Protein AF-A0A1B0C970-F1 (afdb_monomer_lite)

Secondary structure (DSSP, 8-state):
-PPPPP-------------S-SSSS-GGGSPBPTTTSSBHHHHHHHHHHTSTTTTTSTTTTTSPPPHHHHHHHHHHHT-S--SSTTTTGGGGGGS-HHHHHHHHHHHHH-

InterPro domains:
  IPR000198 Rho GTPase-activating protein domain [PF00620] (39-108)
  IPR000198 Rho GTPase-activating protein domain [PS50238] (25-110)
  IPR008936 Rho GTPase activation protein [G3DSA:1.10.555.10] (3-109)
  IPR008936 Rho GTPase activation protein [SSF48350] (22-108)
  IPR050729 Rho GTPase-activating protein [PTHR23176] (6-108)

pLDDT: mean 85.3, std 17.3, range [40.75, 98.5]

Sequence (110 aa):
MRKTPSPTVTIRVRKEEKSRTVFGPDLNDVRLDPNEGIPRFVVKCIECIELPENIKTNGIYRASGNKVLIEGVRKKMNERHHIRKDLIWTFLEKQDVHTLTGSLKLFFAI

Organism: Lutzomyia longipalpis (NCBI:txid7200)

Structure (mmCIF, N/CA/C/O backbone):
data_AF-A0A1B0C970-F1
#
_entry.id   AF-A0A1B0C970-F1
#
loop_
_atom_site.group_PDB
_atom_site.id
_atom_site.type_symbol
_atom_site.label_atom_id
_atom_site.label_alt_id
_atom_site.label_comp_id
_atom_site.label_asym_id
_atom_site.label_entity_id
_atom_site.label_seq_id
_atom_site.pdbx_PDB_ins_code
_atom_site.Cartn_x
_atom_site.Cartn_y
_atom_site.Cartn_z
_atom_site.occupancy
_atom_site.B_iso_or_equiv
_atom_site.auth_seq_id
_atom_site.auth_comp_id
_atom_site.auth_asym_id
_atom_site.auth_atom_id
_atom_site.pdbx_PDB_model_num
ATOM 1 N N . MET A 1 1 ? 39.929 -38.717 -41.306 1.00 45.00 1 MET A N 1
ATOM 2 C CA . MET A 1 1 ? 39.263 -37.394 -41.295 1.00 45.00 1 MET A CA 1
ATOM 3 C C . MET A 1 1 ? 38.446 -37.276 -40.012 1.00 45.00 1 MET A C 1
ATOM 5 O O . MET A 1 1 ? 37.438 -37.958 -39.891 1.00 45.00 1 MET A O 1
ATOM 9 N N . ARG A 1 2 ? 38.916 -36.522 -39.008 1.00 40.75 2 ARG A N 1
ATOM 10 C CA . ARG A 1 2 ? 38.171 -36.320 -37.750 1.00 40.75 2 ARG A CA 1
ATOM 11 C C . ARG A 1 2 ? 37.210 -35.147 -37.958 1.00 40.75 2 ARG A C 1
ATOM 13 O O . ARG A 1 2 ? 37.669 -34.046 -38.240 1.00 40.75 2 ARG A O 1
ATOM 20 N N . LYS A 1 3 ? 35.900 -35.398 -37.886 1.00 49.16 3 LYS A N 1
ATOM 21 C CA . LYS A 1 3 ? 34.869 -34.352 -37.933 1.00 49.16 3 LYS A CA 1
ATOM 22 C C . LYS A 1 3 ? 34.945 -33.550 -36.632 1.00 49.16 3 LYS A C 1
ATOM 24 O O . LYS A 1 3 ? 34.839 -34.131 -35.555 1.00 49.16 3 LYS A O 1
ATOM 29 N N . THR A 1 4 ? 35.170 -32.247 -36.727 1.00 45.00 4 THR A N 1
ATOM 30 C CA . THR A 1 4 ? 35.053 -31.324 -35.594 1.00 45.00 4 THR A CA 1
ATOM 31 C C . THR A 1 4 ? 33.573 -31.158 -35.225 1.00 45.00 4 THR A C 1
ATOM 33 O O . THR A 1 4 ? 32.734 -31.077 -36.126 1.00 45.00 4 THR A O 1
ATOM 36 N N . PRO A 1 5 ? 33.208 -31.142 -33.930 1.00 51.47 5 PRO A N 1
ATOM 37 C CA . PRO A 1 5 ? 31.833 -30.883 -33.529 1.00 51.47 5 PRO A CA 1
ATOM 38 C C . PRO A 1 5 ? 31.494 -29.400 -33.741 1.00 51.47 5 PRO A C 1
ATOM 40 O O . PRO A 1 5 ? 32.292 -28.513 -33.437 1.00 51.47 5 PRO A O 1
ATOM 43 N N . SER A 1 6 ? 30.306 -29.157 -34.297 1.00 48.47 6 SER A N 1
ATOM 44 C CA . SER A 1 6 ? 29.712 -27.830 -34.492 1.00 48.47 6 SER A CA 1
ATOM 45 C C . SER A 1 6 ? 29.504 -27.129 -33.140 1.00 48.47 6 SER A C 1
ATOM 47 O O . SER A 1 6 ? 29.128 -27.807 -32.179 1.00 48.47 6 SER A O 1
ATOM 49 N N . PRO A 1 7 ? 29.726 -25.806 -33.018 1.00 48.16 7 PRO A N 1
ATOM 50 C CA . PRO A 1 7 ? 29.520 -25.113 -31.758 1.00 48.16 7 PRO A CA 1
ATOM 51 C C . PRO A 1 7 ? 28.020 -25.056 -31.450 1.00 48.16 7 PRO A C 1
ATOM 53 O O . PRO A 1 7 ? 27.243 -24.411 -32.152 1.00 48.16 7 PRO A O 1
ATOM 56 N N . THR A 1 8 ? 27.608 -25.734 -30.381 1.00 50.69 8 THR A N 1
ATOM 57 C CA . THR A 1 8 ? 26.272 -25.584 -29.803 1.00 50.69 8 THR A CA 1
ATOM 58 C C . THR A 1 8 ? 26.100 -24.137 -29.350 1.00 50.69 8 THR A C 1
ATOM 60 O O . THR A 1 8 ? 26.761 -23.683 -28.416 1.00 50.69 8 THR A O 1
ATOM 63 N N . VAL A 1 9 ? 25.217 -23.402 -30.027 1.00 54.16 9 VAL A N 1
ATOM 64 C CA . VAL A 1 9 ? 24.800 -22.055 -29.631 1.00 54.16 9 VAL A CA 1
ATOM 65 C C . VAL A 1 9 ? 24.018 -22.175 -28.327 1.00 54.16 9 VAL A C 1
ATOM 67 O O . VAL A 1 9 ? 22.834 -22.502 -28.317 1.00 54.16 9 VAL A O 1
ATOM 70 N N . THR A 1 10 ? 24.685 -21.926 -27.204 1.00 47.81 10 THR A N 1
ATOM 71 C CA . THR A 1 10 ? 24.024 -21.801 -25.906 1.00 47.81 10 THR A CA 1
ATOM 72 C C . THR A 1 10 ? 23.238 -20.493 -25.900 1.00 47.81 10 THR A C 1
ATOM 74 O O . THR A 1 10 ? 23.796 -19.424 -25.640 1.00 47.81 10 THR A O 1
ATOM 77 N N . ILE A 1 11 ? 21.938 -20.559 -26.198 1.00 57.59 11 ILE A N 1
ATOM 78 C CA . ILE A 1 11 ? 21.017 -19.444 -25.967 1.00 57.59 11 ILE A CA 1
ATOM 79 C C . ILE A 1 11 ? 21.012 -19.198 -24.457 1.00 57.59 11 ILE A C 1
ATOM 81 O O . ILE A 1 11 ? 20.403 -19.937 -23.685 1.00 57.59 11 ILE A O 1
ATOM 85 N N . ARG A 1 12 ? 21.746 -18.173 -24.013 1.00 53.31 12 ARG A N 1
ATOM 86 C CA . ARG A 1 12 ? 21.618 -17.650 -22.654 1.00 53.31 12 ARG A CA 1
ATOM 87 C C . ARG A 1 12 ? 20.205 -17.097 -22.536 1.00 53.31 12 ARG A C 1
ATOM 89 O O . ARG A 1 12 ? 19.946 -15.993 -23.009 1.00 53.31 12 ARG A O 1
ATOM 96 N N . VAL A 1 13 ? 19.305 -17.863 -21.923 1.00 54.00 13 VAL A N 1
ATOM 97 C CA . VAL A 1 13 ? 18.025 -17.347 -21.435 1.00 54.00 13 VAL A CA 1
ATOM 98 C C . VAL A 1 13 ? 18.372 -16.151 -20.553 1.00 54.00 13 VAL A C 1
ATOM 100 O O . VAL A 1 13 ? 19.009 -16.302 -19.507 1.00 54.00 13 VAL A O 1
ATOM 103 N N . ARG A 1 14 ? 18.075 -14.939 -21.034 1.00 51.50 14 ARG A N 1
ATOM 104 C CA . ARG A 1 14 ? 18.234 -13.726 -20.236 1.00 51.50 14 ARG A CA 1
ATOM 105 C C . ARG A 1 14 ? 17.331 -13.918 -19.027 1.00 51.50 14 ARG A C 1
ATOM 107 O O . ARG A 1 14 ? 16.123 -14.023 -19.183 1.00 51.50 14 ARG A O 1
ATOM 114 N N . LYS A 1 15 ? 17.921 -14.021 -17.837 1.00 51.12 15 LYS A N 1
ATOM 115 C CA . LYS A 1 15 ? 17.169 -13.949 -16.587 1.00 51.12 15 LYS A CA 1
ATOM 116 C C . LYS A 1 15 ? 16.427 -12.615 -16.620 1.00 51.12 15 LYS A C 1
ATOM 118 O O . LYS A 1 15 ? 17.092 -11.582 -16.632 1.00 51.12 15 LYS A O 1
ATOM 123 N N . GLU A 1 16 ? 15.102 -12.645 -16.723 1.00 55.16 16 GLU A N 1
ATOM 124 C CA . GLU A 1 16 ? 14.274 -11.439 -16.695 1.00 55.16 16 GLU A CA 1
ATOM 125 C C . GLU A 1 16 ? 14.590 -10.683 -15.402 1.00 55.16 16 GLU A C 1
ATOM 127 O O . GLU A 1 16 ? 14.341 -11.156 -14.287 1.00 55.16 16 GLU A O 1
ATOM 132 N N . GLU A 1 17 ? 15.267 -9.541 -15.538 1.00 63.91 17 GLU A N 1
ATOM 133 C CA . GLU A 1 17 ? 15.489 -8.649 -14.413 1.00 63.91 17 GLU A CA 1
ATOM 134 C C . GLU A 1 17 ? 14.149 -7.998 -14.097 1.00 63.91 17 GLU A C 1
ATOM 136 O O . GLU A 1 17 ? 13.738 -7.065 -14.782 1.00 63.91 17 GLU A O 1
ATOM 141 N N . LYS A 1 18 ? 13.483 -8.485 -13.044 1.00 67.19 18 LYS A N 1
ATOM 142 C CA . LYS A 1 18 ? 12.319 -7.805 -12.470 1.00 67.19 18 LYS A CA 1
ATOM 143 C C . LYS A 1 18 ? 12.630 -6.327 -12.260 1.00 67.19 18 LYS A C 1
ATOM 145 O O . LYS A 1 18 ? 13.748 -5.971 -11.857 1.00 67.19 18 LYS A O 1
ATOM 150 N N . SER A 1 19 ? 11.633 -5.485 -12.510 1.00 74.25 19 SER A N 1
ATOM 151 C CA . SER A 1 19 ? 11.794 -4.044 -12.423 1.00 74.25 19 SER A CA 1
ATOM 152 C C . SER A 1 19 ? 12.331 -3.627 -11.055 1.00 74.25 19 SER A C 1
ATOM 154 O O . SER A 1 19 ? 12.008 -4.187 -10.003 1.00 74.25 19 SER A O 1
ATOM 156 N N . ARG A 1 20 ? 13.181 -2.600 -11.080 1.00 78.69 20 ARG A N 1
ATOM 157 C CA . ARG A 1 20 ? 13.737 -1.973 -9.877 1.00 78.69 20 ARG A CA 1
ATOM 158 C C . ARG A 1 20 ? 12.789 -0.935 -9.275 1.00 78.69 20 ARG A C 1
ATOM 160 O O . ARG A 1 20 ? 13.101 -0.407 -8.213 1.00 78.69 20 ARG A O 1
ATOM 167 N N . THR A 1 21 ? 11.679 -0.637 -9.947 1.00 88.31 21 THR A N 1
ATOM 168 C CA . THR A 1 21 ? 10.620 0.265 -9.483 1.00 88.31 21 THR A CA 1
ATOM 169 C C . THR A 1 21 ? 9.370 -0.518 -9.095 1.00 88.31 21 THR A C 1
ATOM 171 O O . THR A 1 21 ? 9.153 -1.638 -9.553 1.00 88.31 21 THR A O 1
ATOM 174 N N . VAL A 1 22 ? 8.552 0.078 -8.231 1.00 91.62 22 VAL A N 1
ATOM 175 C CA . VAL A 1 22 ? 7.274 -0.485 -7.785 1.00 91.62 22 VAL A CA 1
ATOM 176 C C . VAL A 1 22 ? 6.131 -0.027 -8.693 1.00 91.62 22 VAL A C 1
ATOM 178 O O . VAL A 1 22 ? 5.298 -0.841 -9.055 1.00 91.62 22 VAL A O 1
ATOM 181 N N . PHE A 1 23 ? 6.103 1.248 -9.090 1.00 94.56 23 PHE A N 1
ATOM 182 C CA . PHE A 1 23 ? 5.042 1.836 -9.919 1.00 94.56 23 PHE A CA 1
ATOM 183 C C . PHE A 1 23 ? 5.486 2.047 -11.364 1.00 94.56 23 PHE A C 1
ATOM 185 O O . PHE A 1 23 ? 6.565 2.620 -11.580 1.00 94.56 23 PHE A O 1
ATOM 192 N N . GLY A 1 24 ? 4.624 1.679 -12.321 1.00 92.38 24 GLY A N 1
ATOM 193 C CA . GLY A 1 24 ? 4.794 1.884 -13.767 1.00 92.38 24 GLY A CA 1
ATOM 194 C C . GLY A 1 24 ? 5.284 0.687 -14.608 1.00 92.38 24 GLY A C 1
ATOM 195 O O . GLY A 1 24 ? 5.075 0.725 -15.816 1.00 92.38 24 GLY A O 1
ATOM 196 N N . PRO A 1 25 ? 5.961 -0.345 -14.062 1.00 92.69 25 PRO A N 1
ATOM 197 C CA . PRO A 1 25 ? 6.229 -1.579 -14.804 1.00 92.69 25 PRO A CA 1
ATOM 198 C C . PRO A 1 25 ? 4.969 -2.403 -15.064 1.00 92.69 25 PRO A C 1
ATOM 200 O O . PRO A 1 25 ? 3.984 -2.268 -14.340 1.00 92.69 25 PRO A O 1
ATOM 203 N N . ASP A 1 26 ? 5.058 -3.333 -16.018 1.00 93.06 26 ASP A N 1
ATOM 204 C CA . ASP A 1 26 ? 4.052 -4.383 -16.183 1.00 93.06 26 ASP A CA 1
ATOM 205 C C . ASP A 1 26 ? 3.945 -5.230 -14.907 1.00 93.06 26 ASP A C 1
ATOM 207 O O . ASP A 1 26 ? 4.935 -5.454 -14.203 1.00 93.06 26 ASP A O 1
ATOM 211 N N . LEU A 1 27 ? 2.745 -5.732 -14.612 1.00 91.06 27 LEU A N 1
ATOM 212 C CA . LEU A 1 27 ? 2.487 -6.518 -13.408 1.00 91.06 27 LEU A CA 1
ATOM 213 C C . LEU A 1 27 ? 3.404 -7.752 -13.300 1.00 91.06 27 LEU A C 1
ATOM 215 O O . LEU A 1 27 ? 3.799 -8.114 -12.188 1.00 91.06 27 LEU A O 1
ATOM 219 N N . ASN A 1 28 ? 3.789 -8.354 -14.432 1.00 89.62 28 ASN A N 1
ATOM 220 C CA . ASN A 1 28 ? 4.719 -9.488 -14.485 1.00 89.62 28 ASN A CA 1
ATOM 221 C C . ASN A 1 28 ? 6.146 -9.108 -14.048 1.00 89.62 28 ASN A C 1
ATOM 223 O O . ASN A 1 28 ? 6.880 -9.941 -13.505 1.00 89.62 28 ASN A O 1
ATOM 227 N N . ASP A 1 29 ? 6.518 -7.839 -14.212 1.00 90.31 29 ASP A N 1
ATOM 228 C CA . ASP A 1 29 ? 7.845 -7.319 -13.892 1.00 90.31 29 ASP A CA 1
ATOM 229 C C . ASP A 1 29 ? 7.958 -6.815 -12.448 1.00 90.31 29 ASP A C 1
ATOM 231 O O . ASP A 1 29 ? 9.068 -6.571 -11.959 1.00 90.31 29 ASP A O 1
ATOM 235 N N . VAL A 1 30 ? 6.838 -6.663 -11.733 1.00 89.94 30 VAL A N 1
ATOM 236 C CA . VAL A 1 30 ? 6.840 -6.181 -10.348 1.00 89.94 30 VAL A CA 1
ATOM 237 C C . VAL A 1 30 ? 7.337 -7.270 -9.392 1.00 89.94 30 VAL A C 1
ATOM 239 O O . VAL A 1 30 ? 7.132 -8.481 -9.544 1.00 89.94 30 VAL A O 1
ATOM 242 N N . ARG A 1 31 ? 8.028 -6.838 -8.334 1.00 89.00 31 ARG A N 1
ATOM 243 C CA . ARG A 1 31 ? 8.463 -7.741 -7.273 1.00 89.00 31 ARG A CA 1
ATOM 244 C C . ARG A 1 31 ? 7.266 -8.271 -6.477 1.00 89.00 31 ARG A C 1
ATOM 246 O O . ARG A 1 31 ? 6.551 -7.517 -5.817 1.00 89.00 31 ARG A O 1
ATOM 253 N N . LEU A 1 32 ? 7.133 -9.592 -6.485 1.00 91.81 32 LEU A N 1
ATOM 254 C CA . LEU A 1 32 ? 6.102 -10.314 -5.751 1.00 91.81 32 LEU A CA 1
ATOM 255 C C . LEU A 1 32 ? 6.488 -10.507 -4.284 1.00 91.81 32 LEU A C 1
ATOM 257 O O . LEU A 1 32 ? 7.670 -10.564 -3.922 1.00 91.81 32 LEU A O 1
ATOM 261 N N . ASP A 1 33 ? 5.461 -10.616 -3.461 1.00 91.81 33 ASP A N 1
ATOM 262 C CA . ASP A 1 33 ? 5.513 -11.200 -2.139 1.00 91.81 33 ASP A CA 1
ATOM 263 C C . ASP A 1 33 ? 5.838 -12.701 -2.250 1.00 91.81 33 ASP A C 1
ATOM 265 O O . ASP A 1 33 ? 5.208 -13.394 -3.051 1.00 91.81 33 ASP A O 1
ATOM 269 N N . PRO A 1 34 ? 6.829 -13.220 -1.504 1.00 88.75 34 PRO A N 1
ATOM 270 C CA . PRO A 1 34 ? 7.200 -14.630 -1.582 1.00 88.75 34 PRO A CA 1
ATOM 271 C C . PRO A 1 34 ? 6.126 -15.582 -1.039 1.00 88.75 34 PRO A C 1
ATOM 273 O O . PRO A 1 34 ? 6.133 -16.745 -1.429 1.00 88.75 34 PRO A O 1
ATOM 276 N N . ASN A 1 35 ? 5.242 -15.112 -0.157 1.00 92.75 35 ASN A N 1
ATOM 277 C CA . ASN A 1 35 ? 4.213 -15.936 0.473 1.00 92.75 35 ASN A CA 1
ATOM 278 C C . ASN A 1 35 ? 2.899 -15.863 -0.309 1.00 92.75 35 ASN A C 1
ATOM 280 O O . ASN A 1 35 ? 2.281 -16.890 -0.562 1.00 92.75 35 ASN A O 1
ATOM 284 N N . GLU A 1 36 ? 2.508 -14.658 -0.729 1.00 94.38 36 GLU A N 1
ATOM 285 C CA . G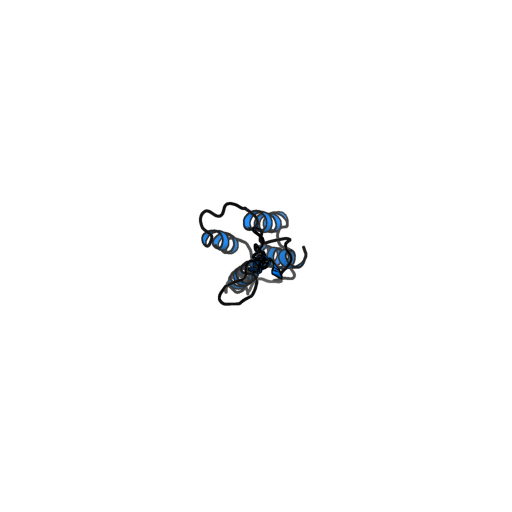LU A 1 36 ? 1.214 -14.433 -1.390 1.00 94.38 36 GLU A CA 1
ATOM 286 C C . GLU A 1 36 ? 1.273 -14.599 -2.917 1.00 94.38 36 GLU A C 1
ATOM 288 O O . GLU A 1 36 ? 0.249 -14.770 -3.572 1.00 94.38 36 GLU A O 1
ATOM 293 N N . GLY A 1 37 ? 2.459 -14.497 -3.528 1.00 93.44 37 GLY A N 1
ATOM 294 C CA . GLY A 1 37 ? 2.613 -14.586 -4.986 1.00 93.44 37 GLY A CA 1
ATOM 295 C C . GLY A 1 37 ? 2.057 -13.387 -5.770 1.00 93.44 37 GLY A C 1
ATOM 296 O O . GLY A 1 37 ? 2.054 -13.414 -6.997 1.00 93.44 37 GLY A O 1
ATOM 297 N N . ILE A 1 38 ? 1.635 -12.318 -5.090 1.00 95.06 38 ILE A N 1
ATOM 298 C CA . ILE A 1 38 ? 1.138 -11.062 -5.685 1.00 95.06 38 ILE A CA 1
ATOM 299 C C . ILE A 1 38 ? 2.105 -9.899 -5.394 1.00 95.06 38 ILE A C 1
ATOM 301 O O . ILE A 1 38 ? 3.001 -10.059 -4.563 1.00 95.06 38 ILE A O 1
ATOM 305 N N . PRO A 1 39 ? 1.997 -8.723 -6.045 1.00 94.50 39 PRO A N 1
ATOM 306 C CA . PRO A 1 39 ? 2.925 -7.616 -5.811 1.00 94.50 39 PRO A CA 1
ATOM 307 C C . PRO A 1 39 ? 3.052 -7.240 -4.331 1.00 94.50 39 PRO A C 1
ATOM 309 O O . PRO A 1 39 ? 2.061 -6.967 -3.655 1.00 94.50 39 PRO A O 1
ATOM 312 N N . ARG A 1 40 ? 4.292 -7.150 -3.831 1.00 92.94 40 ARG A N 1
ATOM 313 C CA . ARG A 1 40 ? 4.567 -6.883 -2.405 1.00 92.94 40 ARG A CA 1
ATOM 314 C C . ARG A 1 40 ? 3.956 -5.564 -1.920 1.00 92.94 40 ARG A C 1
ATOM 316 O O . ARG A 1 40 ? 3.533 -5.472 -0.774 1.00 92.94 40 ARG A O 1
ATOM 323 N N . PHE A 1 41 ? 3.891 -4.555 -2.791 1.00 95.00 41 PHE A N 1
ATOM 324 C CA . PHE A 1 41 ? 3.239 -3.277 -2.492 1.00 95.00 41 PHE A CA 1
ATOM 325 C C . PHE A 1 41 ? 1.745 -3.443 -2.187 1.00 95.00 41 PHE A C 1
ATOM 327 O O . PHE A 1 41 ? 1.255 -2.846 -1.234 1.00 95.00 41 PHE A O 1
ATOM 334 N N . VAL A 1 42 ? 1.047 -4.295 -2.945 1.00 97.00 42 VAL A N 1
ATOM 335 C CA . VAL A 1 42 ? -0.382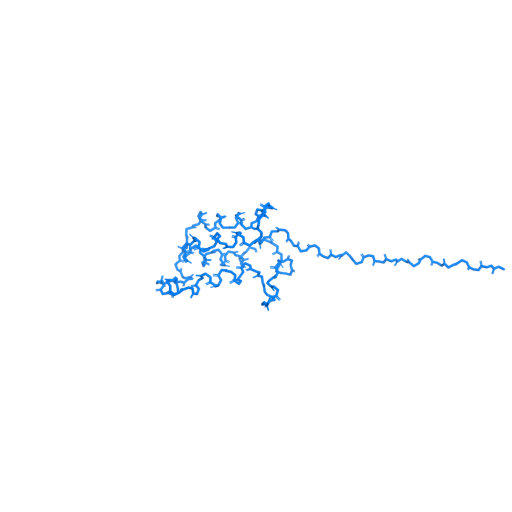 -4.571 -2.751 1.00 97.00 42 VAL A CA 1
ATOM 336 C C . VAL A 1 42 ? -0.609 -5.222 -1.392 1.00 97.00 42 VAL A C 1
ATOM 338 O O . VAL A 1 42 ? -1.418 -4.716 -0.621 1.00 97.00 42 VAL A O 1
ATOM 341 N N . VAL A 1 43 ? 0.172 -6.259 -1.060 1.00 96.62 43 VAL A N 1
ATOM 342 C CA . VAL A 1 43 ? 0.112 -6.926 0.254 1.00 96.62 43 VAL A CA 1
ATOM 343 C C . VAL A 1 43 ? 0.286 -5.911 1.383 1.00 96.62 43 VAL A C 1
ATOM 345 O O . VAL A 1 43 ? -0.562 -5.807 2.263 1.00 96.62 43 VAL A O 1
ATOM 348 N N . LYS A 1 44 ? 1.343 -5.090 1.325 1.00 96.25 44 LYS A N 1
ATOM 349 C CA . LYS A 1 44 ? 1.633 -4.114 2.385 1.00 96.25 44 LYS A CA 1
ATOM 350 C C . LYS A 1 44 ? 0.605 -2.994 2.496 1.00 96.25 44 LYS A C 1
ATOM 352 O O . LYS A 1 44 ? 0.290 -2.579 3.608 1.00 96.25 44 LYS A O 1
ATOM 357 N N . CYS A 1 45 ? 0.056 -2.517 1.383 1.00 97.12 45 CYS A N 1
ATOM 358 C CA . CYS A 1 45 ? -1.043 -1.558 1.431 1.00 97.12 45 CYS A CA 1
ATOM 359 C C . CYS A 1 45 ? -2.299 -2.160 2.065 1.00 97.12 45 CYS A C 1
ATOM 361 O O . CYS A 1 45 ? -2.914 -1.488 2.888 1.00 97.12 45 CYS A O 1
ATOM 363 N N . ILE A 1 46 ? -2.664 -3.397 1.711 1.00 98.00 46 ILE A N 1
ATOM 364 C CA . ILE A 1 46 ? -3.848 -4.070 2.262 1.00 98.00 46 ILE A CA 1
ATOM 365 C C . ILE A 1 46 ? -3.687 -4.288 3.767 1.00 98.00 46 ILE A C 1
ATOM 367 O O . ILE A 1 46 ? -4.559 -3.857 4.514 1.00 98.00 46 ILE A O 1
ATOM 371 N N . GLU A 1 47 ? -2.545 -4.820 4.217 1.00 97.44 47 GLU A N 1
ATOM 372 C CA . GLU A 1 47 ? -2.240 -4.980 5.648 1.00 97.44 47 GLU A CA 1
ATOM 373 C C . GLU A 1 47 ? -2.443 -3.665 6.427 1.00 97.44 47 GLU A C 1
ATOM 375 O O . GLU A 1 47 ? -3.059 -3.663 7.489 1.00 97.44 47 GLU A O 1
ATOM 380 N N . CYS A 1 48 ? -1.974 -2.530 5.889 1.00 97.81 48 CYS A N 1
ATOM 381 C CA . CYS A 1 48 ? -2.140 -1.226 6.539 1.00 97.81 48 CYS A CA 1
ATOM 382 C C . CYS A 1 48 ? -3.601 -0.743 6.526 1.00 97.81 48 CYS A C 1
ATOM 384 O O . CYS A 1 48 ? -4.059 -0.139 7.494 1.00 97.81 48 CYS A O 1
ATOM 386 N N . ILE A 1 49 ? -4.340 -0.973 5.437 1.00 98.25 49 ILE A N 1
ATOM 387 C CA . ILE A 1 49 ? -5.746 -0.552 5.302 1.00 98.25 49 ILE A CA 1
ATOM 388 C C . ILE A 1 49 ? -6.656 -1.363 6.234 1.00 98.25 49 ILE A C 1
ATOM 390 O O . ILE A 1 49 ? -7.613 -0.812 6.777 1.00 98.25 49 ILE A O 1
ATOM 394 N N . GLU A 1 50 ? -6.352 -2.644 6.438 1.00 98.31 50 GLU A N 1
ATOM 395 C CA . GLU A 1 50 ? -7.131 -3.561 7.277 1.00 98.31 50 GLU A CA 1
ATOM 396 C C . GLU A 1 50 ? -6.891 -3.387 8.784 1.00 98.31 50 GLU A C 1
ATOM 398 O O . GLU A 1 50 ? -7.605 -3.995 9.586 1.00 98.31 50 GLU A O 1
ATOM 403 N N . LEU A 1 51 ? -5.949 -2.526 9.193 1.00 97.81 51 LEU A N 1
ATOM 404 C CA . LEU A 1 51 ? -5.748 -2.196 10.605 1.00 97.81 51 LEU A CA 1
ATOM 405 C C . LEU A 1 51 ? -7.064 -1.711 11.253 1.00 97.81 51 LEU A C 1
ATOM 407 O O . LEU A 1 51 ? -7.810 -0.953 10.619 1.00 97.81 51 LEU A O 1
ATOM 411 N N . PRO A 1 52 ? -7.371 -2.106 12.508 1.00 97.06 52 PRO A N 1
ATOM 412 C CA . PRO A 1 52 ? -8.660 -1.832 13.154 1.00 97.06 52 PRO A CA 1
ATOM 413 C C . PRO A 1 52 ? -9.089 -0.358 13.168 1.00 97.06 52 PRO A C 1
ATOM 415 O O . PRO A 1 52 ? -10.287 -0.063 13.134 1.00 97.06 52 PRO A O 1
ATOM 418 N N . GLU A 1 53 ? -8.129 0.561 13.240 1.00 95.31 53 GLU A N 1
ATOM 419 C CA . GLU A 1 53 ? -8.319 2.009 13.183 1.00 95.31 53 GLU A CA 1
ATOM 420 C C . GLU A 1 53 ? -8.616 2.518 11.766 1.00 95.31 53 GLU A C 1
ATOM 422 O O . GLU A 1 53 ? -9.430 3.425 11.592 1.00 95.31 53 GLU A O 1
ATOM 427 N N . ASN A 1 54 ? -8.018 1.901 10.746 1.00 97.44 54 ASN A N 1
ATOM 428 C CA . ASN A 1 54 ? -8.132 2.328 9.357 1.00 97.44 54 ASN A CA 1
ATOM 429 C C . ASN A 1 54 ? -9.409 1.792 8.716 1.00 97.44 54 ASN A C 1
ATOM 431 O O . ASN A 1 54 ? -10.137 2.568 8.096 1.00 97.44 54 ASN A O 1
ATOM 435 N N . ILE A 1 55 ? -9.736 0.514 8.938 1.00 97.56 55 ILE A N 1
ATOM 436 C CA . ILE A 1 55 ? -10.881 -0.173 8.321 1.00 97.56 55 ILE A CA 1
ATOM 437 C C . ILE A 1 55 ? -12.246 0.394 8.743 1.00 97.56 55 ILE A C 1
ATOM 439 O O . ILE A 1 55 ? -13.249 0.206 8.057 1.00 97.56 55 ILE A O 1
ATOM 443 N N . LYS A 1 56 ? -12.296 1.124 9.862 1.00 96.94 56 LYS A N 1
ATOM 444 C CA . LYS A 1 56 ? -13.507 1.795 10.365 1.00 96.94 56 LYS A CA 1
ATOM 445 C C . LYS A 1 56 ? -13.683 3.217 9.830 1.00 96.94 56 LYS A C 1
ATOM 447 O O . LYS A 1 56 ? -14.675 3.869 10.149 1.00 96.94 56 LYS A O 1
ATOM 452 N N . THR A 1 57 ? -12.734 3.721 9.043 1.00 97.94 57 THR A N 1
ATOM 453 C CA . THR A 1 57 ? -12.807 5.074 8.484 1.00 97.94 57 THR A CA 1
ATOM 454 C C . THR A 1 57 ? -13.987 5.205 7.519 1.00 97.94 57 THR A C 1
ATOM 456 O O . THR A 1 57 ? -14.275 4.322 6.713 1.00 97.94 57 THR A O 1
ATOM 459 N N . ASN A 1 58 ? -14.695 6.332 7.567 1.00 97.38 58 ASN A N 1
ATOM 460 C CA . ASN A 1 58 ? -15.817 6.562 6.664 1.00 97.38 58 ASN A CA 1
ATOM 461 C C . ASN A 1 58 ? -15.338 6.756 5.220 1.00 97.38 58 ASN A C 1
ATOM 463 O O . ASN A 1 58 ? -14.427 7.532 4.944 1.00 97.38 58 ASN A O 1
ATOM 467 N N . GLY A 1 59 ? -15.998 6.086 4.275 1.00 97.50 59 GLY A N 1
ATOM 468 C CA . GLY A 1 59 ? -15.733 6.276 2.850 1.00 97.50 59 GLY A CA 1
ATOM 469 C C . GLY A 1 59 ? -14.367 5.764 2.383 1.00 97.50 59 GLY A C 1
ATOM 470 O O . GLY A 1 59 ? -13.810 6.331 1.444 1.00 97.50 59 GLY A O 1
ATOM 471 N N . ILE A 1 60 ? -13.825 4.705 2.992 1.00 97.06 60 ILE A N 1
ATOM 472 C CA . ILE A 1 60 ? -12.623 4.009 2.495 1.00 97.06 60 ILE A CA 1
ATOM 473 C C . ILE A 1 60 ? -12.805 3.665 1.010 1.00 97.06 60 ILE A C 1
ATOM 475 O O . ILE A 1 60 ? -13.906 3.343 0.562 1.00 97.06 60 ILE A O 1
ATOM 479 N N . TYR A 1 61 ? -11.734 3.815 0.230 1.00 97.44 61 TYR A N 1
ATOM 480 C CA . TYR A 1 61 ? -11.691 3.730 -1.238 1.00 97.44 61 TYR A CA 1
ATOM 481 C C . TYR A 1 61 ? -12.501 4.786 -2.011 1.00 97.44 61 TYR A C 1
ATOM 483 O O . TYR A 1 61 ? -12.093 5.137 -3.125 1.00 97.44 61 TYR A O 1
ATOM 491 N N . ARG A 1 62 ? -13.584 5.336 -1.446 1.00 97.88 62 ARG A N 1
ATOM 492 C CA . ARG A 1 62 ? -14.432 6.358 -2.080 1.00 97.88 62 ARG A CA 1
ATOM 493 C C . ARG A 1 62 ? -13.891 7.775 -1.897 1.00 97.88 62 ARG A C 1
ATOM 495 O O . ARG A 1 62 ? -13.843 8.530 -2.863 1.00 97.88 62 ARG A O 1
ATOM 502 N N . ALA A 1 63 ? -13.521 8.146 -0.676 1.00 96.44 63 ALA A N 1
ATOM 503 C CA . ALA A 1 63 ? -12.936 9.447 -0.388 1.00 96.44 63 ALA A CA 1
ATOM 504 C C . ALA A 1 63 ? -11.552 9.567 -1.043 1.00 96.44 63 ALA A C 1
ATOM 506 O O . ALA A 1 63 ? -10.789 8.600 -1.139 1.00 96.44 63 ALA A O 1
ATOM 507 N N . SER A 1 64 ? -11.246 10.766 -1.533 1.00 94.06 64 SER A N 1
ATOM 508 C CA . SER A 1 64 ? -9.968 11.056 -2.176 1.00 94.06 64 SER A CA 1
ATOM 509 C C . SER A 1 64 ? -8.895 11.321 -1.127 1.00 94.06 64 SER A C 1
ATOM 511 O O . SER A 1 64 ? -9.074 12.180 -0.267 1.00 94.06 64 SER A O 1
ATOM 513 N N . GLY A 1 65 ? -7.761 10.630 -1.236 1.00 93.94 65 GLY A N 1
ATOM 514 C CA . GLY A 1 65 ? -6.556 10.970 -0.483 1.00 93.94 65 GLY A CA 1
ATOM 515 C C . GLY A 1 65 ? -5.885 12.243 -0.995 1.00 93.94 65 GLY A C 1
ATOM 516 O O . GLY A 1 65 ? -6.190 12.753 -2.080 1.00 93.94 65 GLY A O 1
ATOM 517 N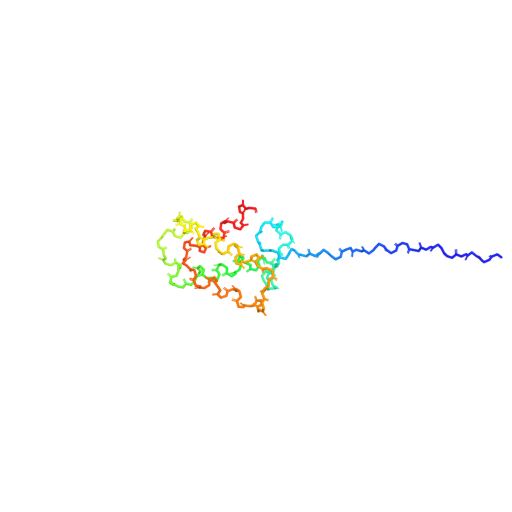 N . ASN A 1 66 ? -4.930 12.750 -0.219 1.00 96.50 66 ASN A N 1
ATOM 518 C CA . ASN A 1 66 ? -4.151 13.918 -0.609 1.00 96.50 66 ASN A CA 1
ATOM 519 C C . ASN A 1 66 ? -3.225 13.566 -1.787 1.00 96.50 66 ASN A C 1
ATOM 521 O O . ASN A 1 66 ? -2.314 12.753 -1.650 1.00 96.50 66 ASN A O 1
ATOM 525 N N . LYS A 1 67 ? -3.426 14.215 -2.943 1.00 96.62 67 LYS A N 1
ATOM 526 C CA . LYS A 1 67 ? -2.652 13.953 -4.172 1.00 96.62 67 LYS A CA 1
ATOM 527 C C . LYS A 1 67 ? -1.138 14.082 -3.975 1.00 96.62 67 LYS A C 1
ATOM 529 O O . LYS A 1 67 ? -0.389 13.299 -4.549 1.00 96.62 67 LYS A O 1
ATOM 534 N N . VAL A 1 68 ? -0.691 15.041 -3.160 1.00 97.75 68 VAL A N 1
ATOM 535 C CA . VAL A 1 68 ? 0.738 15.257 -2.880 1.00 97.75 68 VAL A CA 1
ATOM 536 C C . VAL A 1 68 ? 1.312 14.090 -2.081 1.00 97.75 68 VAL A C 1
ATOM 538 O O . VAL A 1 68 ? 2.408 13.626 -2.384 1.00 97.75 68 VAL A O 1
ATOM 541 N N . LEU A 1 69 ? 0.565 13.581 -1.098 1.00 97.69 69 LEU A N 1
ATOM 542 C CA . LEU A 1 69 ? 0.995 12.434 -0.296 1.00 97.69 69 LEU A CA 1
ATOM 543 C C . LEU A 1 69 ? 0.981 11.139 -1.115 1.00 97.69 69 LEU A C 1
ATOM 545 O O . LEU A 1 69 ? 1.933 10.367 -1.042 1.00 97.69 69 LEU A O 1
ATOM 549 N N . ILE A 1 70 ? -0.033 10.944 -1.963 1.00 98.12 70 ILE A N 1
ATOM 550 C CA . ILE A 1 70 ? -0.118 9.797 -2.880 1.00 98.12 70 ILE A CA 1
ATOM 551 C C . ILE A 1 70 ? 1.090 9.764 -3.830 1.00 98.12 70 ILE A C 1
ATOM 553 O O . ILE A 1 70 ? 1.735 8.724 -3.975 1.00 98.12 70 ILE A O 1
ATOM 557 N N . GLU A 1 71 ? 1.433 10.898 -4.447 1.00 97.00 71 GLU A N 1
ATOM 558 C CA . GLU A 1 71 ? 2.622 10.991 -5.304 1.00 97.00 71 GLU A CA 1
ATOM 559 C C . GLU A 1 71 ? 3.916 10.840 -4.487 1.00 97.00 71 GLU A C 1
ATOM 561 O O . GLU A 1 71 ? 4.884 10.236 -4.948 1.00 97.00 71 GLU A O 1
ATOM 566 N N . GLY A 1 72 ? 3.920 11.311 -3.236 1.00 96.62 72 GLY A N 1
ATOM 567 C CA . GLY A 1 72 ? 4.995 11.077 -2.275 1.00 96.62 72 GLY A CA 1
ATOM 568 C C . GLY A 1 72 ? 5.255 9.589 -2.037 1.00 96.62 72 GLY A C 1
ATOM 569 O O . GLY A 1 72 ? 6.405 9.159 -2.116 1.00 96.62 72 GLY A O 1
ATOM 570 N N . VAL A 1 73 ? 4.204 8.787 -1.828 1.00 96.50 73 VAL A N 1
ATOM 571 C CA . VAL A 1 73 ? 4.301 7.319 -1.721 1.00 96.50 73 VAL A CA 1
ATOM 572 C C . VAL A 1 73 ? 4.875 6.723 -2.999 1.00 96.50 73 VAL A C 1
ATOM 574 O O . VAL A 1 73 ? 5.834 5.956 -2.926 1.00 96.50 73 VAL A O 1
ATOM 577 N N . ARG A 1 74 ? 4.356 7.101 -4.173 1.00 95.50 74 ARG A N 1
ATOM 578 C CA . ARG A 1 74 ? 4.859 6.602 -5.462 1.00 95.50 74 ARG A CA 1
ATOM 579 C C . ARG A 1 74 ? 6.349 6.873 -5.630 1.00 95.50 74 ARG A C 1
ATOM 581 O O . ARG A 1 74 ? 7.117 5.956 -5.924 1.00 95.50 74 ARG A O 1
ATOM 588 N N . LYS A 1 75 ? 6.767 8.124 -5.418 1.00 94.38 75 LYS A N 1
ATOM 589 C CA . LYS A 1 75 ? 8.173 8.521 -5.507 1.00 94.38 75 LYS A CA 1
ATOM 590 C C . LYS A 1 75 ? 9.012 7.720 -4.521 1.00 94.38 75 LYS A C 1
ATOM 592 O O . LYS A 1 75 ? 10.024 7.154 -4.923 1.00 94.38 75 LYS A O 1
ATOM 597 N N . LYS A 1 76 ? 8.555 7.616 -3.269 1.00 92.75 76 LYS A N 1
ATOM 598 C CA . LYS A 1 76 ? 9.255 6.906 -2.199 1.00 92.75 76 LYS A CA 1
ATOM 599 C C . LYS A 1 76 ? 9.450 5.426 -2.521 1.00 92.75 76 LYS A C 1
ATOM 601 O O . LYS A 1 76 ? 10.544 4.917 -2.324 1.00 92.75 76 LYS A O 1
ATOM 606 N N . MET A 1 77 ? 8.435 4.757 -3.063 1.00 91.94 77 MET A N 1
ATOM 607 C CA . MET A 1 77 ? 8.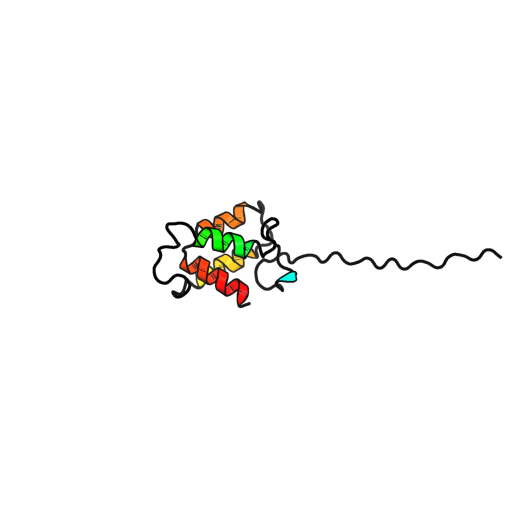498 3.340 -3.445 1.00 91.94 77 MET A CA 1
ATOM 608 C C . MET A 1 77 ? 9.347 3.081 -4.699 1.00 91.94 77 MET A C 1
ATOM 610 O O . MET A 1 77 ? 9.828 1.970 -4.893 1.00 91.94 77 MET A O 1
ATOM 614 N N . ASN A 1 78 ? 9.559 4.093 -5.543 1.00 91.81 78 ASN A N 1
ATOM 615 C CA . ASN A 1 78 ? 10.420 4.004 -6.725 1.00 91.81 78 ASN A CA 1
ATOM 616 C C . ASN A 1 78 ? 11.877 4.442 -6.465 1.00 91.81 78 ASN A C 1
ATOM 618 O O . ASN A 1 78 ? 12.695 4.422 -7.388 1.00 91.81 78 ASN A O 1
ATOM 622 N N . GLU A 1 79 ? 12.236 4.843 -5.239 1.00 88.38 79 GLU A N 1
ATOM 623 C CA . GLU A 1 79 ? 13.609 5.237 -4.903 1.00 88.38 79 GLU A CA 1
ATOM 624 C C . GLU A 1 79 ? 14.581 4.046 -4.994 1.00 88.38 79 GLU A C 1
ATOM 626 O O . GLU A 1 79 ? 14.472 3.049 -4.294 1.00 88.38 79 GLU A O 1
ATOM 631 N N . ARG A 1 80 ? 15.625 4.173 -5.818 1.00 68.62 80 ARG A N 1
ATOM 632 C CA . ARG A 1 80 ? 16.568 3.076 -6.115 1.00 68.62 80 ARG A CA 1
ATOM 633 C C . ARG A 1 80 ? 17.428 2.620 -4.921 1.00 68.62 80 ARG A C 1
ATOM 635 O O . ARG A 1 80 ? 18.010 1.537 -4.964 1.00 68.62 80 ARG A O 1
ATOM 642 N N . HIS A 1 81 ? 17.546 3.447 -3.879 1.00 62.47 81 HIS A N 1
ATOM 643 C CA . HIS A 1 81 ? 18.476 3.271 -2.757 1.00 62.47 81 HIS A CA 1
ATOM 644 C C . HIS A 1 81 ? 17.751 2.937 -1.449 1.00 62.47 81 HIS A C 1
ATOM 646 O O . HIS A 1 81 ? 17.768 3.701 -0.485 1.00 62.47 81 HIS A O 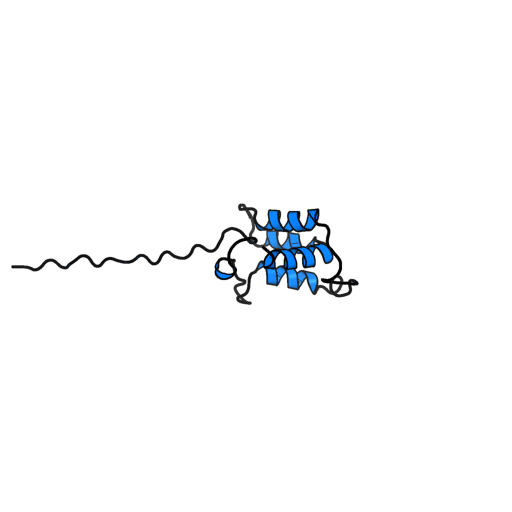1
ATOM 652 N N . HIS A 1 82 ? 17.130 1.763 -1.383 1.00 63.69 82 HIS A N 1
ATOM 653 C CA . HIS A 1 82 ? 16.603 1.253 -0.120 1.00 63.69 82 HIS A CA 1
ATOM 654 C C . HIS A 1 82 ? 17.713 0.555 0.669 1.00 63.69 82 HIS A C 1
ATOM 656 O O . HIS A 1 82 ? 17.975 -0.632 0.485 1.00 63.69 82 HIS A O 1
ATOM 662 N N . ILE A 1 83 ? 18.360 1.311 1.563 1.00 51.38 83 ILE A N 1
ATOM 663 C CA . ILE A 1 83 ? 19.425 0.834 2.467 1.00 51.38 83 ILE A CA 1
ATOM 664 C C . ILE A 1 83 ? 18.923 -0.330 3.347 1.00 51.38 83 ILE A C 1
ATOM 666 O O . ILE A 1 83 ? 19.699 -1.200 3.737 1.00 51.38 83 ILE A O 1
ATOM 670 N N . ARG A 1 84 ? 17.607 -0.397 3.602 1.00 61.34 84 ARG A N 1
ATOM 671 C CA . ARG A 1 84 ? 16.916 -1.543 4.205 1.00 61.34 84 ARG A CA 1
ATOM 672 C C . ARG A 1 84 ? 15.580 -1.771 3.504 1.00 61.34 84 ARG A C 1
ATOM 674 O O . ARG A 1 84 ? 14.677 -0.945 3.608 1.00 61.34 84 ARG A O 1
ATOM 681 N N . LYS A 1 85 ? 15.468 -2.893 2.789 1.00 66.81 85 LYS A N 1
ATOM 682 C CA . LYS A 1 85 ? 14.282 -3.265 1.997 1.00 66.81 85 LYS A CA 1
ATOM 683 C C . LYS A 1 85 ? 13.023 -3.486 2.835 1.00 66.81 85 LYS A C 1
ATOM 685 O O . LYS A 1 85 ? 11.944 -3.428 2.265 1.00 66.81 85 LYS A O 1
ATOM 690 N N . ASP A 1 86 ? 13.151 -3.713 4.139 1.00 71.56 86 ASP A N 1
ATOM 691 C CA . ASP A 1 86 ? 11.996 -3.901 5.023 1.00 71.56 86 ASP A CA 1
ATOM 692 C C . ASP A 1 86 ? 11.501 -2.577 5.614 1.00 71.56 86 ASP A C 1
ATOM 694 O O . ASP A 1 86 ? 10.302 -2.372 5.772 1.00 71.56 86 ASP A O 1
ATOM 698 N N . LEU A 1 87 ? 12.411 -1.624 5.844 1.00 77.38 87 LEU A N 1
ATOM 699 C CA . LEU A 1 87 ? 12.077 -0.330 6.443 1.00 77.38 87 LEU A CA 1
ATOM 700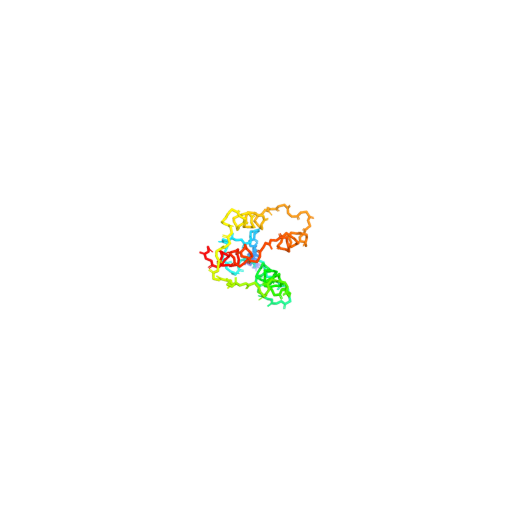 C C . LEU A 1 87 ? 11.314 0.591 5.482 1.00 77.38 87 LEU A C 1
ATOM 702 O O . LEU A 1 87 ? 10.652 1.522 5.917 1.00 77.38 87 LEU A O 1
ATOM 706 N N . ILE A 1 88 ? 11.389 0.354 4.170 1.00 84.50 88 ILE A N 1
ATOM 707 C CA . ILE A 1 88 ? 10.588 1.134 3.220 1.00 84.50 88 ILE A CA 1
ATOM 708 C C . ILE A 1 88 ? 9.089 0.889 3.419 1.00 84.50 88 ILE A C 1
ATOM 710 O O . ILE A 1 88 ? 8.304 1.811 3.243 1.00 84.50 88 ILE A O 1
ATOM 714 N N . TRP A 1 89 ? 8.687 -0.311 3.849 1.00 88.31 89 TRP A N 1
ATOM 715 C CA . TRP A 1 89 ? 7.274 -0.643 4.040 1.00 88.31 89 TRP A CA 1
ATOM 716 C C . TRP A 1 89 ? 6.686 0.021 5.286 1.00 88.31 89 TRP A C 1
ATOM 718 O O . TRP A 1 89 ? 5.520 0.397 5.257 1.00 88.31 89 TRP A O 1
ATOM 728 N N . THR A 1 90 ? 7.502 0.314 6.306 1.00 89.31 90 THR A N 1
ATOM 729 C CA . THR A 1 90 ? 7.057 1.099 7.476 1.00 89.31 90 THR A CA 1
ATOM 730 C C . THR A 1 90 ? 6.754 2.560 7.128 1.00 89.31 90 THR A C 1
ATOM 732 O O . THR A 1 90 ? 6.173 3.294 7.924 1.00 89.31 90 THR A O 1
ATOM 735 N N . PHE A 1 91 ? 7.118 3.020 5.922 1.00 92.19 91 PHE A N 1
ATOM 736 C CA . PHE A 1 91 ? 6.631 4.297 5.404 1.00 92.19 91 PHE A CA 1
ATOM 737 C C . PHE A 1 91 ? 5.119 4.269 5.151 1.00 92.19 91 PHE A C 1
ATOM 739 O O . PHE A 1 91 ? 4.469 5.290 5.366 1.00 92.19 91 PHE A O 1
ATOM 746 N N . LEU A 1 92 ? 4.565 3.126 4.720 1.00 94.56 92 LEU A N 1
ATOM 747 C CA . LEU A 1 92 ? 3.129 2.966 4.464 1.00 94.56 92 LEU A CA 1
ATOM 748 C C . LEU A 1 92 ? 2.322 3.039 5.762 1.00 94.56 92 LEU A C 1
ATOM 750 O O . LEU A 1 92 ? 1.318 3.737 5.802 1.00 94.56 92 LEU A O 1
ATOM 754 N N . GLU A 1 93 ? 2.821 2.437 6.842 1.00 93.81 93 GLU A N 1
ATOM 755 C CA . GLU A 1 93 ? 2.196 2.474 8.178 1.00 93.81 93 GLU A CA 1
ATOM 756 C C . GLU A 1 93 ? 1.990 3.903 8.715 1.00 93.81 93 GLU A C 1
ATOM 758 O O . GLU A 1 93 ? 1.146 4.137 9.572 1.00 93.81 93 GLU A O 1
ATOM 763 N N . LYS A 1 94 ? 2.757 4.878 8.211 1.00 93.94 94 LYS A N 1
ATOM 764 C CA . LYS A 1 94 ? 2.672 6.293 8.612 1.00 93.94 94 LYS A CA 1
ATOM 765 C C . LYS A 1 94 ? 1.700 7.117 7.767 1.00 93.94 94 LYS A C 1
ATOM 767 O O . LYS A 1 94 ? 1.564 8.313 8.021 1.00 93.94 94 LYS A O 1
ATOM 772 N N . GLN A 1 95 ? 1.100 6.532 6.732 1.00 96.75 95 GLN A N 1
ATOM 773 C CA . GLN A 1 95 ? 0.183 7.240 5.842 1.00 96.75 95 GLN A CA 1
ATOM 774 C C . GLN A 1 95 ? -1.256 7.121 6.336 1.00 96.75 95 GLN A C 1
ATOM 776 O O . GLN A 1 95 ? -1.656 6.091 6.873 1.00 96.75 95 GLN A O 1
ATOM 781 N N . ASP A 1 96 ? -2.056 8.161 6.102 1.00 96.69 96 ASP A N 1
ATOM 782 C CA . ASP A 1 96 ? -3.493 8.080 6.340 1.00 96.69 96 ASP A CA 1
ATOM 783 C C . ASP A 1 96 ? -4.164 7.098 5.361 1.00 96.69 96 ASP A C 1
ATOM 785 O O . ASP A 1 96 ? -3.702 6.883 4.235 1.00 96.69 96 ASP A O 1
ATOM 789 N N . VAL A 1 97 ? -5.297 6.521 5.769 1.00 98.12 97 VAL A N 1
ATOM 790 C CA . VAL A 1 97 ? -6.007 5.495 4.988 1.00 98.12 97 VAL A CA 1
ATOM 791 C C . VAL A 1 97 ? -6.485 5.984 3.613 1.00 98.12 97 VAL A C 1
ATOM 793 O O . VAL A 1 97 ? -6.545 5.200 2.659 1.00 98.12 97 VAL A O 1
ATOM 796 N N . HIS A 1 98 ? -6.797 7.272 3.442 1.00 98.38 98 HIS A N 1
ATOM 797 C CA . HIS A 1 98 ? -7.203 7.804 2.139 1.00 98.38 98 HIS A CA 1
ATOM 798 C C . HIS A 1 98 ? -6.001 7.971 1.204 1.00 98.38 98 HIS A C 1
ATOM 800 O O . HIS A 1 98 ? -6.121 7.716 0.003 1.00 98.38 98 HIS A O 1
ATOM 806 N N . THR A 1 99 ? -4.829 8.311 1.739 1.00 98.38 99 THR A N 1
ATOM 807 C CA . THR A 1 99 ? -3.559 8.236 1.007 1.00 98.38 99 THR A CA 1
ATOM 808 C C . THR A 1 99 ? -3.223 6.791 0.642 1.00 98.38 99 THR A C 1
ATOM 810 O O . THR A 1 99 ? -2.944 6.535 -0.525 1.00 98.38 99 THR A O 1
ATOM 813 N N . LEU A 1 100 ? -3.337 5.828 1.566 1.00 98.25 100 LEU A N 1
ATOM 814 C CA . LEU A 1 100 ? -3.082 4.405 1.287 1.00 98.25 100 LEU A CA 1
ATOM 815 C C . LEU A 1 100 ? -3.985 3.854 0.178 1.00 98.25 100 LEU A C 1
ATOM 817 O O . LEU A 1 100 ? -3.498 3.307 -0.811 1.00 98.25 100 LEU A O 1
ATOM 821 N N . THR A 1 101 ? -5.300 4.044 0.303 1.00 98.50 101 THR A N 1
ATOM 822 C CA . THR A 1 101 ? -6.265 3.614 -0.723 1.00 98.50 101 THR A CA 1
ATOM 823 C C . THR A 1 101 ? -6.060 4.360 -2.044 1.00 98.50 101 THR A C 1
ATOM 825 O O . THR A 1 101 ? -6.240 3.783 -3.115 1.00 98.50 101 THR A O 1
ATOM 828 N N . GLY A 1 102 ? -5.649 5.630 -1.999 1.00 98.38 102 GLY A N 1
ATOM 829 C CA . GLY A 1 102 ? -5.264 6.412 -3.171 1.00 98.38 102 GLY A CA 1
ATOM 830 C C . GLY A 1 102 ? -4.031 5.856 -3.882 1.00 98.38 102 GLY A C 1
ATOM 831 O O . GLY A 1 102 ? -4.062 5.672 -5.096 1.00 98.38 102 GLY A O 1
ATOM 832 N N . SER A 1 103 ? -2.977 5.530 -3.138 1.00 98.19 103 SER A N 1
ATOM 833 C CA . SER A 1 103 ? -1.752 4.925 -3.664 1.00 98.19 103 SER A CA 1
ATOM 834 C C . SER A 1 103 ? -1.990 3.522 -4.215 1.00 98.19 103 SER A C 1
ATOM 836 O O . SER A 1 103 ? -1.438 3.190 -5.262 1.00 98.19 103 SER A O 1
ATOM 838 N N . LEU A 1 104 ? -2.846 2.722 -3.572 1.00 98.25 104 LEU A N 1
ATOM 839 C CA . LEU A 1 104 ? -3.223 1.403 -4.080 1.00 98.25 104 LEU A CA 1
ATOM 840 C C . LEU A 1 104 ? -3.995 1.504 -5.401 1.00 98.25 104 LEU A C 1
ATOM 842 O O . LEU A 1 104 ? -3.679 0.791 -6.348 1.00 98.25 104 LEU A O 1
ATOM 846 N N . LYS A 1 105 ? -4.949 2.438 -5.510 1.00 97.88 105 LYS A N 1
ATOM 847 C CA . LYS A 1 105 ? -5.636 2.719 -6.783 1.00 97.88 105 LYS A CA 1
ATOM 848 C C . LYS A 1 105 ? -4.660 3.194 -7.857 1.00 97.88 105 LYS A C 1
ATOM 850 O O . LYS A 1 105 ? -4.744 2.746 -8.993 1.00 97.88 105 LYS A O 1
ATOM 855 N N . LEU A 1 106 ? -3.734 4.081 -7.491 1.00 97.44 106 LEU A N 1
ATOM 856 C CA . LEU A 1 106 ? -2.728 4.600 -8.410 1.00 97.44 106 LEU A CA 1
ATOM 857 C C . LEU A 1 106 ? -1.836 3.480 -8.961 1.00 97.44 106 LEU A C 1
ATOM 859 O O . LEU A 1 106 ? -1.535 3.490 -10.142 1.00 97.44 106 LEU A O 1
ATOM 863 N N . PHE A 1 107 ? -1.457 2.495 -8.146 1.00 97.12 107 PHE A N 1
ATOM 864 C CA . PHE A 1 107 ? -0.630 1.367 -8.590 1.00 97.12 107 PHE A CA 1
ATOM 865 C C . PHE A 1 107 ? -1.242 0.587 -9.762 1.00 97.12 107 PHE A C 1
ATOM 867 O O . PHE A 1 107 ? -0.508 0.182 -10.651 1.00 97.12 107 PHE A O 1
ATOM 874 N N . PHE A 1 108 ? -2.566 0.415 -9.787 1.00 96.38 108 PHE A N 1
ATOM 875 C CA . PHE A 1 108 ? -3.264 -0.288 -10.871 1.00 96.38 108 PHE A CA 1
ATOM 876 C C . PHE A 1 108 ? -3.690 0.616 -12.035 1.00 96.38 108 PHE A C 1
ATOM 878 O O . PHE A 1 108 ? -4.204 0.118 -13.033 1.00 96.38 108 PHE A O 1
ATOM 885 N N . ALA A 1 109 ? -3.546 1.935 -11.896 1.00 92.94 109 ALA A N 1
ATOM 886 C CA . ALA A 1 109 ? -4.013 2.902 -12.885 1.00 92.94 109 ALA A CA 1
ATOM 887 C C . ALA A 1 109 ? -2.916 3.383 -13.847 1.00 92.94 109 ALA A C 1
ATOM 889 O O . ALA A 1 109 ? -3.250 4.048 -14.829 1.00 92.94 109 ALA A O 1
ATOM 890 N N . ILE A 1 110 ? -1.641 3.121 -13.539 1.00 80.50 110 ILE A N 1
ATOM 891 C CA . ILE A 1 110 ? -0.481 3.586 -14.316 1.00 80.50 110 ILE A CA 1
ATOM 892 C C . ILE A 1 110 ? 0.184 2.414 -15.024 1.00 80.50 110 ILE A C 1
ATOM 894 O O . ILE A 1 110 ? 0.339 1.367 -14.360 1.00 80.50 110 ILE A O 1
#

Radius of gyration: 20.37 Å; chains: 1; bounding box: 55×53×54 Å

Foldseek 3Di:
DDDDDDDDPPPPPPPLQQDLAQADDDQVSADDDPVPRGHPLLVLLVVLCPPPVNVPDPQQLHDADDPVLLVVLRVLRGDNDDVDPVVSSVVSNPDHRNSSSNNSVNRVVD